Protein AF-A0A3M1F776-F1 (afdb_monomer_lite)

Foldseek 3Di:
DDDDDPPDPPPVVLVVVLVVLVVLVVDPLSVQLVVCLLVVVLVSNVVSVVVDVDDDPVSVCCVVVVAPSVLVNVLVVCSVVVPDDQDDDPPHDPSSVVVSCVVVVVSHD

Structure (mmCIF, N/CA/C/O backbone):
data_AF-A0A3M1F776-F1
#
_entry.id   AF-A0A3M1F776-F1
#
loop_
_atom_site.group_PDB
_atom_site.id
_atom_site.type_symbol
_atom_site.label_atom_id
_atom_site.label_alt_id
_atom_site.label_comp_id
_atom_site.label_asym_id
_atom_site.label_entity_id
_atom_site.label_seq_id
_atom_site.pdbx_PDB_ins_code
_atom_site.Cartn_x
_atom_site.Cartn_y
_atom_site.Cartn_z
_atom_site.occupancy
_atom_site.B_iso_or_equiv
_atom_site.auth_seq_id
_atom_site.auth_comp_id
_atom_site.auth_asym_id
_atom_site.auth_atom_id
_atom_site.pdbx_PDB_model_num
ATOM 1 N N . MET A 1 1 ? -13.335 -27.443 -9.539 1.00 33.84 1 MET A N 1
ATOM 2 C CA . MET A 1 1 ? -13.342 -26.906 -8.163 1.00 33.84 1 MET A CA 1
ATOM 3 C C . MET A 1 1 ? -11.896 -26.683 -7.752 1.00 33.84 1 MET A C 1
ATOM 5 O O . MET A 1 1 ? -11.225 -27.645 -7.415 1.00 33.84 1 MET A O 1
ATOM 9 N N . LEU A 1 2 ? -11.395 -25.455 -7.891 1.00 36.34 2 LEU A N 1
ATOM 10 C CA . LEU A 1 2 ? -10.051 -25.058 -7.461 1.00 36.34 2 LEU A CA 1
ATOM 11 C C . LEU A 1 2 ? -10.198 -24.382 -6.094 1.00 36.34 2 LEU A C 1
ATOM 13 O O . LEU A 1 2 ? -10.600 -23.229 -6.007 1.00 36.34 2 LEU A O 1
ATOM 17 N N . LEU A 1 3 ? -9.966 -25.157 -5.036 1.00 43.75 3 LEU A N 1
ATOM 18 C CA . LEU A 1 3 ? -9.810 -24.687 -3.661 1.00 43.75 3 LEU A CA 1
ATOM 19 C C . LEU A 1 3 ? -8.332 -24.864 -3.303 1.00 43.75 3 LEU A C 1
ATOM 21 O O . LEU A 1 3 ? -7.923 -25.923 -2.840 1.00 43.75 3 LEU A O 1
ATOM 25 N N . LEU A 1 4 ? -7.531 -23.844 -3.578 1.00 39.50 4 LEU A N 1
ATOM 26 C CA . LEU A 1 4 ? -6.152 -23.693 -3.118 1.00 39.50 4 LEU A CA 1
ATOM 27 C C . LEU A 1 4 ? -6.003 -22.194 -2.873 1.00 39.50 4 LEU A C 1
ATOM 29 O O . LEU A 1 4 ? -6.168 -21.418 -3.798 1.00 39.50 4 LEU A O 1
ATOM 33 N N . GLY A 1 5 ? -5.778 -21.672 -1.687 1.00 31.94 5 GLY A N 1
ATOM 34 C CA . GLY A 1 5 ? -5.480 -22.236 -0.387 1.00 31.94 5 GLY A CA 1
ATOM 35 C C . GLY A 1 5 ? -4.994 -21.008 0.360 1.00 31.94 5 GLY A C 1
ATOM 36 O O . GLY A 1 5 ? -3.886 -20.551 0.107 1.00 31.94 5 GLY A O 1
ATOM 37 N N . VAL A 1 6 ? -5.870 -20.389 1.151 1.00 39.53 6 VAL A N 1
ATOM 38 C CA . VAL A 1 6 ? -5.552 -19.159 1.883 1.00 39.53 6 VAL A CA 1
ATOM 39 C C . VAL A 1 6 ? -4.446 -19.507 2.876 1.00 39.53 6 VAL A C 1
ATOM 41 O O . VAL A 1 6 ? -4.693 -20.175 3.881 1.00 39.53 6 VAL A O 1
ATOM 44 N N . VAL A 1 7 ? -3.208 -19.131 2.555 1.00 39.22 7 VAL A N 1
ATOM 45 C CA . VAL A 1 7 ? -2.068 -19.324 3.449 1.00 39.22 7 VAL A CA 1
ATOM 46 C C . VAL A 1 7 ? -2.242 -18.347 4.604 1.00 39.22 7 VAL A C 1
ATOM 48 O O . VAL A 1 7 ? -2.111 -17.137 4.439 1.00 39.22 7 VAL A O 1
ATOM 51 N N . LEU A 1 8 ? -2.566 -18.886 5.782 1.00 36.91 8 LEU A N 1
ATOM 52 C CA . LEU A 1 8 ? -2.468 -18.172 7.050 1.00 36.91 8 LEU A CA 1
ATOM 53 C C . LEU A 1 8 ? -1.020 -17.696 7.220 1.00 36.91 8 LEU A C 1
ATOM 55 O O . LEU A 1 8 ? -0.127 -18.492 7.517 1.00 36.91 8 LEU A O 1
ATOM 59 N N . VAL A 1 9 ? -0.787 -16.396 7.057 1.00 39.44 9 VAL A N 1
ATOM 60 C CA . VAL A 1 9 ? 0.498 -15.769 7.366 1.00 39.44 9 VAL A CA 1
ATOM 61 C C . VAL A 1 9 ? 0.554 -15.551 8.881 1.00 39.44 9 VAL A C 1
ATOM 63 O O . VAL A 1 9 ? 0.259 -14.478 9.397 1.00 39.44 9 VAL A O 1
ATOM 66 N N . SER A 1 10 ? 0.862 -16.613 9.627 1.00 34.69 10 SER A N 1
ATOM 67 C CA . SER A 1 10 ? 1.200 -16.521 11.050 1.00 34.69 10 SER A CA 1
ATOM 68 C C . SER A 1 10 ? 2.530 -15.775 11.219 1.00 34.69 10 SER A C 1
ATOM 70 O O . SER A 1 10 ? 3.381 -15.840 10.333 1.00 34.69 10 SER A O 1
ATOM 72 N N . ALA A 1 11 ? 2.704 -15.068 12.343 1.00 36.84 11 ALA A N 1
ATOM 73 C CA . ALA A 1 11 ? 3.810 -14.174 12.744 1.00 36.84 11 ALA A CA 1
ATOM 74 C C . ALA A 1 11 ? 5.230 -14.413 12.158 1.00 36.84 11 ALA A C 1
ATOM 76 O O . ALA A 1 11 ? 5.983 -13.462 11.953 1.00 36.84 11 ALA A O 1
ATOM 77 N N . SER A 1 12 ? 5.601 -15.653 11.837 1.00 29.22 12 SER A N 1
ATOM 78 C CA . SER A 1 12 ? 6.769 -16.028 11.018 1.00 29.22 12 SER A CA 1
ATOM 79 C C . SER A 1 12 ? 6.852 -15.336 9.646 1.00 29.22 12 SER A C 1
ATOM 81 O O . SER A 1 12 ? 7.951 -15.135 9.130 1.00 29.22 12 SER A O 1
ATOM 83 N N . GLY A 1 13 ? 5.720 -14.928 9.069 1.00 37.78 13 GLY A N 1
ATOM 84 C CA . GLY A 1 13 ? 5.669 -14.199 7.805 1.00 37.78 13 GLY A CA 1
ATOM 85 C C . GLY A 1 13 ? 6.057 -12.728 7.916 1.00 37.78 13 GLY A C 1
ATOM 86 O O . GLY A 1 13 ? 6.392 -12.129 6.907 1.00 37.78 13 GLY A O 1
ATOM 87 N N . TYR A 1 14 ? 6.086 -12.137 9.116 1.00 40.66 14 TYR A N 1
ATOM 88 C CA . TYR A 1 14 ? 6.487 -10.737 9.285 1.00 40.66 14 TYR A CA 1
ATOM 89 C C . TYR A 1 14 ? 7.998 -10.568 9.138 1.00 40.66 14 TYR A C 1
ATOM 91 O O . TYR A 1 14 ? 8.464 -9.683 8.429 1.00 40.66 14 TYR A O 1
ATOM 99 N N . TYR A 1 15 ? 8.776 -11.459 9.759 1.00 36.59 15 TYR A N 1
ATOM 100 C CA . TYR A 1 15 ? 10.228 -11.467 9.595 1.00 36.59 15 TYR A CA 1
ATOM 101 C C . TYR A 1 15 ? 10.608 -11.864 8.166 1.00 36.59 15 TYR A C 1
ATOM 103 O O . TYR A 1 15 ? 11.502 -11.257 7.587 1.00 36.59 15 TYR A O 1
ATOM 111 N N . SER A 1 16 ? 9.889 -12.818 7.555 1.00 43.62 16 SER A N 1
ATOM 112 C CA . SER A 1 16 ? 10.154 -13.195 6.165 1.00 43.62 16 SER A CA 1
ATOM 113 C C . SER A 1 16 ? 9.721 -12.116 5.176 1.00 43.62 16 SER A C 1
ATOM 115 O O . SER A 1 16 ? 10.471 -11.872 4.247 1.00 43.62 16 SER A O 1
ATOM 117 N N . ALA A 1 17 ? 8.588 -11.435 5.371 1.00 50.41 17 ALA A N 1
ATOM 118 C CA . ALA A 1 17 ? 8.134 -10.349 4.504 1.00 50.41 17 ALA A CA 1
ATOM 119 C C . ALA A 1 17 ? 8.964 -9.079 4.696 1.00 50.41 17 ALA A C 1
ATOM 121 O O . ALA A 1 17 ? 9.290 -8.448 3.708 1.00 50.41 17 ALA A O 1
ATOM 122 N N . TYR A 1 18 ? 9.371 -8.722 5.918 1.00 49.47 18 TYR A N 1
ATOM 123 C CA . TYR A 1 18 ? 10.256 -7.579 6.170 1.00 49.47 18 TYR A CA 1
ATOM 124 C C . TYR A 1 18 ? 11.673 -7.806 5.628 1.00 49.47 18 TYR A C 1
ATOM 126 O O . TYR A 1 18 ? 12.231 -6.918 4.989 1.00 49.47 18 TYR A O 1
ATOM 134 N N . GLU A 1 19 ? 12.255 -8.993 5.827 1.00 50.75 19 GLU A N 1
ATOM 135 C CA . GLU A 1 19 ? 13.567 -9.336 5.261 1.00 50.75 19 GLU A CA 1
ATOM 136 C C . GLU A 1 19 ? 13.502 -9.544 3.743 1.00 50.75 19 GLU A C 1
ATOM 138 O O . GLU A 1 19 ? 14.418 -9.131 3.035 1.00 50.75 19 GLU A O 1
ATOM 143 N N . LEU A 1 20 ? 12.412 -10.111 3.213 1.00 58.12 20 LEU A N 1
ATOM 144 C CA . LEU A 1 20 ? 12.147 -10.162 1.772 1.00 58.12 20 LEU A CA 1
ATOM 145 C C . LEU A 1 20 ? 12.007 -8.748 1.211 1.00 58.12 20 LEU A C 1
ATOM 147 O O . LEU A 1 20 ? 12.672 -8.426 0.241 1.00 58.12 20 LEU A O 1
ATOM 151 N N . HIS A 1 21 ? 11.237 -7.876 1.856 1.00 59.81 21 HIS A N 1
ATOM 152 C CA . HIS A 1 21 ? 11.046 -6.489 1.445 1.00 59.81 21 HIS A CA 1
ATOM 153 C C . HIS A 1 21 ? 12.353 -5.696 1.512 1.00 59.81 21 HIS A C 1
ATOM 155 O O . HIS A 1 21 ? 12.654 -4.950 0.594 1.00 59.81 21 HIS A O 1
ATOM 161 N N . LYS A 1 22 ? 13.193 -5.900 2.534 1.00 57.16 22 LYS A N 1
ATOM 162 C CA . LYS A 1 22 ? 14.544 -5.319 2.594 1.00 57.16 22 LYS A CA 1
ATOM 163 C C . LYS A 1 22 ? 15.468 -5.829 1.492 1.00 57.16 22 LYS A C 1
ATOM 165 O O . LYS A 1 22 ? 16.215 -5.041 0.921 1.00 57.16 22 LYS A O 1
ATOM 170 N N . ARG A 1 23 ? 15.449 -7.135 1.207 1.00 60.38 23 ARG A N 1
ATOM 171 C CA . ARG A 1 23 ? 16.242 -7.737 0.123 1.00 60.38 23 ARG A CA 1
ATOM 172 C C . ARG A 1 23 ? 15.760 -7.268 -1.245 1.00 60.38 23 ARG A C 1
ATOM 174 O O . ARG A 1 23 ? 16.585 -6.993 -2.106 1.00 60.38 23 ARG A O 1
ATOM 181 N N . LEU A 1 24 ? 14.450 -7.134 -1.421 1.00 62.75 24 LEU A N 1
ATOM 182 C CA . LEU A 1 24 ? 13.838 -6.603 -2.629 1.00 62.75 24 LEU A CA 1
ATOM 183 C C . LEU A 1 24 ? 14.109 -5.102 -2.769 1.00 62.75 24 LEU A C 1
ATOM 185 O O . LEU A 1 24 ? 14.494 -4.692 -3.843 1.00 62.75 24 LEU A O 1
ATOM 189 N N . MET A 1 25 ? 14.071 -4.299 -1.702 1.00 59.16 25 MET A N 1
ATOM 190 C CA . MET A 1 25 ? 14.487 -2.881 -1.696 1.00 59.16 25 MET A CA 1
ATOM 191 C C . MET A 1 25 ? 15.940 -2.648 -2.140 1.00 59.16 25 MET A C 1
ATOM 193 O O . MET A 1 25 ? 16.286 -1.528 -2.504 1.00 59.16 25 MET A O 1
ATOM 197 N N . ALA A 1 26 ? 16.797 -3.673 -2.099 1.00 62.00 26 ALA A N 1
ATOM 198 C CA . ALA A 1 26 ? 18.147 -3.615 -2.661 1.00 62.00 26 ALA A CA 1
ATOM 199 C C . ALA A 1 26 ? 18.187 -3.868 -4.185 1.00 62.00 26 ALA A C 1
ATOM 201 O O . ALA A 1 26 ? 19.243 -3.723 -4.795 1.00 62.00 26 ALA A O 1
ATOM 202 N N . SER A 1 27 ? 17.062 -4.258 -4.790 1.00 72.62 27 SER A N 1
ATOM 203 C CA . SER A 1 27 ? 16.863 -4.375 -6.234 1.00 72.62 27 SER A CA 1
ATOM 204 C C . SER A 1 27 ? 16.356 -3.052 -6.801 1.00 72.62 27 SER A C 1
ATOM 206 O O . SER A 1 27 ? 15.307 -2.551 -6.386 1.00 72.62 27 SER A O 1
ATOM 208 N N . ASP A 1 28 ? 17.060 -2.520 -7.800 1.00 77.25 28 ASP A N 1
ATOM 209 C CA . ASP A 1 28 ? 16.647 -1.313 -8.525 1.00 77.25 28 ASP A CA 1
ATOM 210 C C . ASP A 1 28 ? 15.247 -1.472 -9.147 1.00 77.25 28 ASP A C 1
ATOM 212 O O . ASP A 1 28 ? 14.454 -0.528 -9.147 1.00 77.25 28 ASP A O 1
ATOM 216 N N . ASP A 1 29 ? 14.898 -2.683 -9.594 1.00 77.56 29 ASP A N 1
ATOM 217 C CA . ASP A 1 29 ? 13.589 -2.993 -10.179 1.00 77.56 29 ASP A CA 1
ATOM 218 C C . ASP A 1 29 ? 12.456 -2.919 -9.149 1.00 77.56 29 ASP A C 1
ATOM 220 O O . ASP A 1 29 ? 11.367 -2.427 -9.448 1.00 77.56 29 ASP A O 1
ATOM 224 N N . PHE A 1 30 ? 12.706 -3.341 -7.907 1.00 75.62 30 PHE A N 1
ATOM 225 C CA . PHE A 1 30 ? 11.714 -3.207 -6.841 1.00 75.62 30 PHE A CA 1
ATOM 226 C C . PHE A 1 30 ? 11.540 -1.748 -6.433 1.00 75.62 30 PHE A C 1
ATOM 228 O O . PHE A 1 30 ? 10.417 -1.310 -6.209 1.00 75.62 30 PHE A O 1
ATOM 235 N N . VAL A 1 31 ? 12.628 -0.976 -6.362 1.00 78.81 31 VAL A N 1
ATOM 236 C CA . VAL A 1 31 ? 12.558 0.462 -6.066 1.00 78.81 31 VAL A CA 1
ATOM 237 C C . VAL A 1 31 ? 11.785 1.199 -7.163 1.00 78.81 31 VAL A C 1
ATOM 239 O O . VAL A 1 31 ? 10.966 2.071 -6.860 1.00 78.81 31 VAL A O 1
ATOM 242 N N . ALA A 1 32 ? 11.992 0.830 -8.430 1.00 82.12 32 ALA A N 1
ATOM 243 C CA . ALA A 1 32 ? 11.254 1.377 -9.565 1.00 82.12 32 ALA A CA 1
ATOM 244 C C . ALA A 1 32 ? 9.759 1.022 -9.503 1.00 82.12 32 ALA A C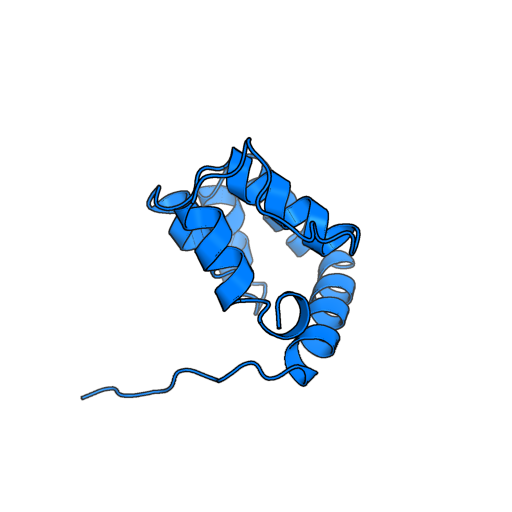 1
ATOM 246 O O . ALA A 1 32 ? 8.915 1.917 -9.600 1.00 82.12 32 ALA A O 1
ATOM 247 N N . MET A 1 33 ? 9.430 -0.251 -9.263 1.00 82.19 33 MET A N 1
ATOM 248 C CA . MET A 1 33 ? 8.056 -0.723 -9.067 1.00 82.19 33 MET A CA 1
ATOM 249 C C . MET A 1 33 ? 7.378 -0.015 -7.888 1.00 82.19 33 MET A C 1
ATOM 251 O O . MET A 1 33 ? 6.271 0.505 -8.019 1.00 82.19 33 MET A O 1
ATOM 255 N N . HIS A 1 34 ? 8.049 0.048 -6.739 1.00 80.56 34 HIS A N 1
ATOM 256 C CA . HIS A 1 34 ? 7.548 0.684 -5.523 1.00 80.56 34 HIS A CA 1
ATOM 257 C C . HIS A 1 34 ? 7.277 2.173 -5.744 1.00 80.56 34 HIS A C 1
ATOM 259 O O . HIS A 1 34 ? 6.200 2.670 -5.425 1.00 80.56 34 HIS A O 1
ATOM 265 N N . THR A 1 35 ? 8.205 2.876 -6.392 1.00 83.69 35 THR A N 1
ATOM 266 C CA . THR A 1 35 ? 8.032 4.290 -6.747 1.00 83.69 35 THR A CA 1
ATOM 267 C C . THR A 1 35 ? 6.840 4.498 -7.684 1.00 83.69 35 THR A C 1
ATOM 269 O O . THR A 1 35 ? 6.097 5.467 -7.516 1.00 83.69 35 THR A O 1
ATOM 272 N N . ALA A 1 36 ? 6.641 3.608 -8.661 1.00 85.31 36 ALA A N 1
ATOM 273 C CA . ALA A 1 36 ? 5.491 3.653 -9.561 1.00 85.31 36 ALA A CA 1
ATOM 274 C C . ALA A 1 36 ? 4.171 3.452 -8.798 1.00 85.31 36 ALA A C 1
ATOM 276 O O . ALA A 1 36 ? 3.259 4.269 -8.933 1.00 85.31 36 ALA A O 1
ATOM 277 N N . MET A 1 37 ? 4.114 2.454 -7.911 1.00 83.00 37 MET A N 1
ATOM 278 C CA . MET A 1 37 ? 2.975 2.198 -7.021 1.00 83.00 37 MET A CA 1
ATOM 279 C C . MET A 1 37 ? 2.628 3.405 -6.153 1.00 83.00 37 MET A C 1
ATOM 281 O O . MET A 1 37 ? 1.480 3.838 -6.114 1.00 83.00 37 MET A O 1
ATOM 285 N N . MET A 1 38 ? 3.627 4.005 -5.501 1.00 84.06 38 MET A N 1
ATOM 286 C CA . MET A 1 38 ? 3.425 5.162 -4.624 1.00 84.06 38 MET A CA 1
ATOM 287 C C . MET A 1 38 ? 2.932 6.406 -5.374 1.00 84.06 38 MET A C 1
ATOM 289 O O . MET A 1 38 ? 2.382 7.313 -4.755 1.00 84.06 38 MET A O 1
ATOM 293 N N . ARG A 1 39 ? 3.100 6.456 -6.701 1.00 86.94 39 ARG A N 1
ATOM 294 C CA . ARG A 1 39 ? 2.584 7.519 -7.579 1.00 86.94 39 ARG A CA 1
ATOM 295 C C . ARG A 1 39 ? 1.244 7.172 -8.236 1.00 86.94 39 ARG A C 1
ATOM 297 O O . ARG A 1 39 ? 0.719 8.004 -8.970 1.00 86.94 39 ARG A O 1
ATOM 304 N N . GLY A 1 40 ? 0.711 5.971 -8.005 1.00 82.75 40 GLY A N 1
ATOM 305 C CA . GLY A 1 40 ? -0.482 5.463 -8.684 1.00 82.75 40 GLY A CA 1
ATOM 306 C C . GLY A 1 40 ? -0.255 5.071 -10.151 1.00 82.75 40 GLY A C 1
ATOM 307 O O . GLY A 1 40 ? -1.218 4.902 -10.894 1.00 82.75 40 GLY A O 1
ATOM 308 N N . ASP A 1 41 ? 0.998 4.925 -10.598 1.00 86.81 41 ASP A N 1
ATOM 309 C CA . ASP A 1 41 ? 1.320 4.424 -11.940 1.00 86.81 41 ASP A CA 1
ATOM 310 C C . ASP A 1 41 ? 1.313 2.887 -11.950 1.00 86.81 41 ASP A C 1
ATOM 312 O O . ASP A 1 41 ? 2.345 2.222 -12.071 1.00 86.81 41 ASP A O 1
ATOM 316 N N . PHE A 1 42 ? 0.117 2.317 -11.792 1.00 83.12 42 PHE A N 1
ATOM 317 C CA . PHE A 1 42 ? -0.101 0.869 -11.717 1.00 83.12 42 PHE A CA 1
ATOM 318 C C . PHE A 1 42 ? 0.387 0.146 -12.973 1.00 83.12 42 PHE A C 1
ATOM 320 O O . PHE A 1 42 ? 1.008 -0.907 -12.888 1.00 83.12 42 PHE A O 1
ATOM 327 N N . LYS A 1 43 ? 0.222 0.766 -14.147 1.00 84.88 43 LYS A N 1
ATOM 328 C CA . LYS A 1 43 ? 0.706 0.210 -15.416 1.00 84.88 43 LYS A CA 1
ATOM 329 C C . LYS A 1 43 ? 2.229 0.074 -15.444 1.00 84.88 43 LYS A C 1
ATOM 331 O O . LYS A 1 43 ? 2.746 -0.862 -16.053 1.00 84.88 43 LYS A O 1
ATOM 336 N N . ALA A 1 44 ? 2.965 1.026 -14.868 1.00 84.62 44 ALA A N 1
ATOM 337 C CA . ALA A 1 44 ? 4.411 0.900 -14.745 1.00 84.62 44 ALA A CA 1
ATOM 338 C C . ALA A 1 44 ? 4.794 -0.134 -13.683 1.00 84.62 44 ALA A C 1
ATOM 340 O O . ALA A 1 44 ? 5.707 -0.912 -13.936 1.00 84.62 44 ALA A O 1
ATOM 341 N N . ALA A 1 45 ? 4.084 -0.189 -12.553 1.00 80.88 45 ALA A N 1
ATOM 342 C CA . ALA A 1 45 ? 4.333 -1.163 -11.493 1.00 80.88 45 ALA A CA 1
ATOM 343 C C . ALA A 1 45 ? 4.126 -2.621 -11.950 1.00 80.88 45 ALA A C 1
ATOM 345 O O . ALA A 1 45 ? 4.989 -3.461 -11.709 1.00 80.88 45 ALA A O 1
ATOM 346 N N . GLU A 1 46 ? 3.043 -2.914 -12.679 1.00 80.62 46 GLU A N 1
ATOM 347 C CA . GLU A 1 46 ? 2.705 -4.265 -13.163 1.00 80.62 46 GLU A CA 1
ATOM 348 C C . GLU A 1 46 ? 3.795 -4.879 -14.052 1.00 80.62 46 GLU A C 1
ATOM 350 O O . GLU A 1 46 ? 4.022 -6.084 -14.004 1.00 80.62 46 GLU A O 1
ATOM 355 N N . LYS A 1 47 ? 4.533 -4.062 -14.816 1.00 81.69 47 LYS A N 1
ATOM 356 C CA . LYS A 1 47 ? 5.642 -4.546 -15.661 1.00 81.69 47 LYS A CA 1
ATOM 357 C C . LYS A 1 47 ? 6.750 -5.229 -14.866 1.00 81.69 47 LYS A C 1
ATOM 359 O O . LYS A 1 47 ? 7.491 -6.027 -15.427 1.00 81.69 47 LYS A O 1
ATOM 364 N N . TYR A 1 48 ? 6.881 -4.881 -13.591 1.00 71.69 48 TYR A N 1
ATOM 365 C CA . TYR A 1 48 ? 7.888 -5.446 -12.708 1.00 71.69 48 TYR A CA 1
ATOM 366 C C . TYR A 1 48 ? 7.358 -6.645 -11.915 1.00 71.69 48 TYR A C 1
ATOM 368 O O . TYR A 1 48 ? 8.164 -7.400 -11.394 1.00 71.69 48 TYR A O 1
ATOM 376 N N . HIS A 1 49 ? 6.042 -6.877 -11.851 1.00 68.56 49 HIS A N 1
ATOM 377 C CA . HIS A 1 49 ? 5.484 -8.082 -11.218 1.00 68.56 49 HIS A CA 1
ATOM 378 C C . HIS A 1 49 ? 5.790 -9.362 -12.018 1.00 68.56 49 HIS A C 1
ATOM 380 O O . HIS A 1 49 ? 5.806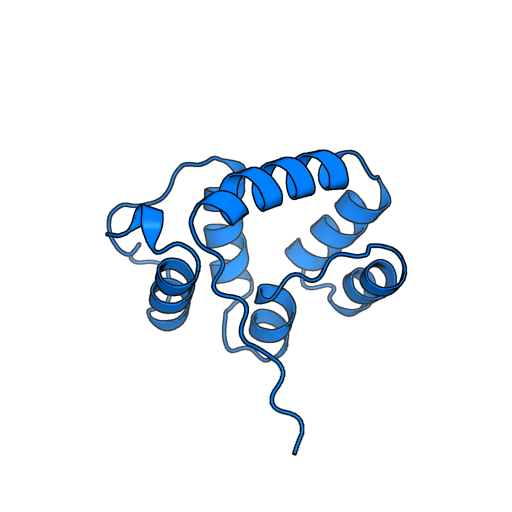 -10.450 -11.459 1.00 68.56 49 HIS A O 1
ATOM 386 N N . GLU A 1 50 ? 6.053 -9.257 -13.325 1.00 66.31 50 GLU A N 1
ATOM 387 C CA . GLU A 1 50 ? 6.464 -10.410 -14.144 1.00 66.31 50 GLU A CA 1
ATOM 388 C C . GLU A 1 50 ? 7.922 -10.829 -13.885 1.00 66.31 50 GLU A C 1
ATOM 390 O O . GLU A 1 50 ? 8.298 -11.974 -14.134 1.00 66.31 50 GLU A O 1
ATOM 395 N N . THR A 1 51 ? 8.758 -9.899 -13.413 1.00 66.94 51 THR A N 1
ATOM 396 C CA . THR A 1 51 ? 10.200 -10.107 -13.204 1.00 66.94 51 THR A CA 1
ATOM 397 C C . THR A 1 51 ? 10.575 -10.245 -11.732 1.00 66.94 51 THR A C 1
ATOM 399 O O . THR A 1 51 ? 11.546 -10.928 -11.403 1.00 66.94 51 THR A O 1
ATOM 402 N N . LEU A 1 52 ? 9.810 -9.615 -10.845 1.00 64.88 52 LEU A N 1
ATOM 403 C CA . LEU A 1 52 ? 9.899 -9.760 -9.403 1.00 64.88 52 LEU A CA 1
ATOM 404 C C . LEU A 1 52 ? 8.882 -10.825 -8.991 1.00 64.88 52 LEU A C 1
ATOM 406 O O . LEU A 1 52 ? 7.688 -10.622 -9.168 1.00 64.88 52 LEU A O 1
ATOM 410 N N . ASP A 1 53 ? 9.339 -11.937 -8.413 1.00 66.69 53 ASP A N 1
ATOM 411 C CA . ASP A 1 53 ? 8.476 -12.939 -7.761 1.00 66.69 53 ASP A CA 1
ATOM 412 C C . ASP A 1 53 ? 7.902 -12.360 -6.450 1.00 66.69 53 ASP A C 1
ATOM 414 O O . ASP A 1 53 ? 8.264 -12.747 -5.337 1.00 66.69 53 ASP A O 1
ATOM 418 N N . PHE A 1 54 ? 7.115 -11.293 -6.586 1.00 64.75 54 PHE A N 1
ATOM 419 C CA . PHE A 1 54 ? 6.571 -10.487 -5.510 1.00 64.75 54 PHE A CA 1
ATOM 420 C C . PHE A 1 54 ? 5.220 -9.913 -5.927 1.00 64.75 54 PHE A C 1
ATOM 422 O O . PHE A 1 54 ? 5.123 -9.111 -6.854 1.00 64.75 54 PHE A O 1
ATOM 429 N N . GLU A 1 55 ? 4.189 -10.261 -5.167 1.00 62.09 55 GLU A N 1
ATOM 430 C CA . GLU A 1 55 ? 2.866 -9.662 -5.275 1.00 62.09 55 GLU A CA 1
ATOM 431 C C . GLU A 1 55 ? 2.599 -8.799 -4.039 1.00 62.09 55 GLU A C 1
ATOM 433 O O . GLU A 1 55 ? 2.840 -9.211 -2.901 1.00 62.09 55 GLU A O 1
ATOM 438 N N . CYS A 1 56 ? 2.087 -7.586 -4.256 1.00 67.75 56 CYS A N 1
ATOM 439 C CA . CYS A 1 56 ? 1.581 -6.731 -3.190 1.00 67.75 56 CYS A CA 1
ATOM 440 C C . CYS A 1 56 ? 0.046 -6.769 -3.218 1.00 67.75 56 CYS A C 1
ATOM 442 O O . CYS A 1 56 ? -0.535 -6.100 -4.069 1.00 67.75 56 CYS A O 1
ATOM 444 N N . PRO A 1 57 ? -0.629 -7.473 -2.286 1.00 67.31 57 PRO A N 1
ATOM 445 C CA . PRO A 1 57 ? -2.095 -7.574 -2.266 1.00 67.31 57 PRO A CA 1
ATOM 446 C C . PRO A 1 57 ? -2.822 -6.224 -2.181 1.00 67.31 57 PRO A C 1
ATOM 448 O O . PRO A 1 57 ? -3.976 -6.107 -2.572 1.00 67.31 57 PRO A O 1
ATOM 451 N N . MET A 1 58 ? -2.142 -5.180 -1.695 1.00 69.19 58 MET A N 1
ATOM 452 C CA . MET A 1 58 ? -2.675 -3.816 -1.674 1.00 69.19 58 MET A CA 1
ATOM 453 C C . MET A 1 58 ? -2.797 -3.189 -3.063 1.00 69.19 58 MET A C 1
ATOM 455 O O . MET A 1 58 ? -3.563 -2.247 -3.225 1.00 69.19 58 MET A O 1
ATOM 459 N N . HIS A 1 59 ? -2.042 -3.666 -4.053 1.00 74.81 59 HIS A N 1
ATOM 460 C CA . HIS A 1 59 ? -2.076 -3.104 -5.398 1.00 74.81 59 HIS A CA 1
ATOM 461 C C . HIS A 1 59 ? -3.473 -3.224 -6.003 1.00 74.81 59 HIS A C 1
ATOM 463 O O . HIS A 1 59 ? -4.040 -2.210 -6.409 1.00 74.81 59 HIS A O 1
ATOM 469 N N . ASP A 1 60 ? -4.052 -4.422 -5.985 1.00 76.31 60 ASP A N 1
ATOM 470 C CA . ASP A 1 60 ? -5.376 -4.656 -6.558 1.00 76.31 60 ASP A CA 1
ATOM 471 C C . ASP A 1 60 ? -6.444 -3.820 -5.847 1.00 76.31 60 ASP A C 1
ATOM 473 O O . ASP A 1 60 ? -7.254 -3.177 -6.502 1.00 76.31 60 ASP A O 1
ATOM 477 N N . LEU A 1 61 ? -6.359 -3.687 -4.524 1.00 74.88 61 LEU A N 1
ATOM 478 C CA . LEU A 1 61 ? -7.313 -2.898 -3.736 1.00 74.88 61 LEU A CA 1
ATOM 479 C C . LEU A 1 61 ? -7.252 -1.401 -4.042 1.00 74.88 61 LEU A C 1
ATOM 481 O O . LEU A 1 61 ? -8.283 -0.732 -4.096 1.00 74.88 61 LEU A O 1
ATOM 485 N N . VAL A 1 62 ? -6.052 -0.853 -4.256 1.00 80.62 62 VAL A N 1
ATOM 486 C CA . VAL A 1 62 ? -5.910 0.558 -4.643 1.00 80.62 62 VAL A CA 1
ATOM 487 C C . VAL A 1 62 ? -6.356 0.767 -6.091 1.00 80.62 62 VAL A C 1
ATOM 489 O O . VAL A 1 62 ? -6.990 1.771 -6.410 1.00 80.62 62 VAL A O 1
ATOM 492 N N . LYS A 1 63 ? -6.063 -0.192 -6.971 1.00 78.62 63 LYS A N 1
ATOM 493 C CA . LYS A 1 63 ? -6.452 -0.161 -8.384 1.00 78.62 63 LYS A CA 1
ATOM 494 C C . LYS A 1 63 ? -7.967 -0.263 -8.576 1.00 78.62 63 LYS A C 1
ATOM 496 O O . LYS A 1 63 ? -8.514 0.427 -9.435 1.00 78.62 63 LYS A O 1
ATOM 501 N N . GLU A 1 64 ? -8.635 -1.102 -7.792 1.00 82.00 64 GLU A N 1
ATOM 502 C CA . GLU A 1 64 ? -10.091 -1.293 -7.807 1.00 82.00 64 GLU A CA 1
ATOM 503 C C . GLU A 1 64 ? -10.836 -0.167 -7.070 1.00 82.00 64 GLU A C 1
ATOM 505 O O . GLU A 1 64 ? -12.033 0.029 -7.282 1.00 82.00 64 GLU A O 1
ATOM 510 N N . GLY A 1 65 ? -10.113 0.643 -6.288 1.00 80.94 65 GLY A N 1
ATOM 511 C CA . GLY A 1 65 ? -10.650 1.798 -5.570 1.00 80.94 65 GLY A CA 1
ATOM 512 C C . GLY A 1 65 ? -11.238 1.465 -4.198 1.00 80.94 65 GLY A C 1
ATOM 513 O O . GLY A 1 65 ? -11.838 2.341 -3.574 1.00 80.94 65 GLY A O 1
ATOM 514 N N . ASP A 1 66 ? -11.043 0.239 -3.712 1.00 79.25 66 ASP A N 1
ATOM 515 C CA . ASP A 1 66 ? -11.442 -0.196 -2.370 1.00 79.25 66 ASP A CA 1
ATOM 516 C C . ASP A 1 66 ? -10.620 0.494 -1.269 1.00 79.25 66 ASP A C 1
ATOM 518 O O . ASP A 1 66 ? -11.098 0.698 -0.151 1.00 79.25 66 ASP A O 1
ATOM 522 N N . VAL A 1 67 ? -9.384 0.887 -1.593 1.00 81.00 67 VAL A N 1
ATOM 523 C CA . VAL A 1 67 ? -8.498 1.691 -0.744 1.00 81.00 67 VAL A CA 1
ATOM 524 C C . VAL A 1 67 ? -8.006 2.894 -1.545 1.00 81.00 67 VAL A C 1
ATOM 526 O O . VAL A 1 67 ? -7.584 2.760 -2.691 1.00 81.00 67 VAL A O 1
ATOM 529 N N . SER A 1 68 ? -8.031 4.093 -0.957 1.00 87.50 68 SER A N 1
ATOM 530 C CA . SER A 1 68 ? -7.484 5.272 -1.635 1.00 87.50 68 SER A CA 1
ATOM 531 C C . SER A 1 68 ? -5.955 5.194 -1.724 1.00 87.50 68 SER A C 1
ATOM 533 O O . SER A 1 68 ? -5.289 4.601 -0.872 1.00 87.50 68 SER A O 1
ATOM 535 N N . LEU A 1 69 ? -5.363 5.839 -2.735 1.00 87.50 69 LEU A N 1
ATOM 536 C CA . LEU A 1 69 ? -3.902 5.936 -2.830 1.00 87.50 69 LEU A CA 1
ATOM 537 C C . LEU A 1 69 ? -3.300 6.596 -1.576 1.00 87.50 69 LEU A C 1
ATOM 539 O O . LEU A 1 69 ? -2.237 6.193 -1.117 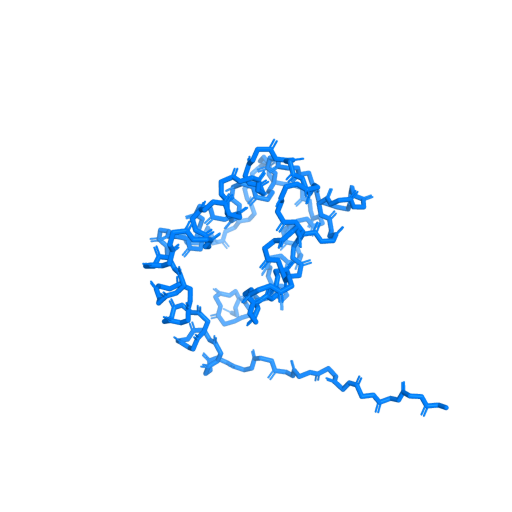1.00 87.50 69 LEU A O 1
ATOM 543 N N . GLU A 1 70 ? -3.995 7.576 -1.002 1.00 88.88 70 GLU A N 1
ATOM 544 C CA . GLU A 1 70 ? -3.580 8.281 0.215 1.00 88.88 70 GLU A CA 1
ATOM 545 C C . GLU A 1 70 ? -3.582 7.349 1.437 1.00 88.88 70 GLU A C 1
ATOM 547 O O . GLU A 1 70 ? -2.591 7.291 2.166 1.00 88.88 70 GLU A O 1
ATOM 552 N N . ASP A 1 71 ? -4.642 6.552 1.617 1.00 88.38 71 ASP A N 1
ATOM 553 C CA . ASP A 1 71 ? -4.724 5.545 2.680 1.00 88.38 71 ASP A CA 1
ATOM 554 C C . ASP A 1 71 ? -3.604 4.504 2.526 1.00 88.38 71 ASP A C 1
ATOM 556 O O . ASP A 1 71 ? -2.932 4.154 3.502 1.00 88.38 71 ASP A O 1
ATOM 560 N N . PHE A 1 72 ? -3.351 4.042 1.295 1.00 85.56 72 PHE A N 1
ATOM 561 C CA . PHE A 1 72 ? -2.246 3.131 0.998 1.00 85.56 72 PHE A CA 1
ATOM 562 C C . PHE A 1 72 ? -0.893 3.727 1.379 1.00 85.56 72 PHE A C 1
ATOM 564 O O . PHE A 1 72 ? -0.120 3.063 2.066 1.00 85.56 72 PHE A O 1
ATOM 571 N N . GLN A 1 73 ? -0.608 4.970 0.982 1.00 86.56 73 GLN A N 1
ATOM 572 C CA . GLN A 1 73 ? 0.660 5.634 1.293 1.00 86.56 73 GLN A CA 1
ATOM 573 C C . GLN A 1 73 ? 0.888 5.744 2.805 1.00 86.56 73 GLN A C 1
ATOM 575 O O . GLN A 1 73 ? 1.982 5.443 3.287 1.00 86.56 73 GLN A O 1
ATOM 580 N N . VAL A 1 74 ? -0.153 6.118 3.555 1.00 87.56 74 VAL A N 1
ATOM 581 C CA . VAL A 1 74 ? -0.109 6.227 5.019 1.00 87.56 74 VAL A CA 1
ATOM 582 C C . VAL A 1 74 ? 0.185 4.870 5.665 1.00 87.56 74 VAL A C 1
ATOM 584 O O . VAL A 1 74 ? 1.097 4.759 6.486 1.00 87.56 74 VAL A O 1
ATOM 587 N N . MET A 1 75 ? -0.533 3.817 5.267 1.00 84.75 75 MET A N 1
ATOM 588 C CA . MET A 1 75 ? -0.287 2.464 5.779 1.00 84.75 75 MET A CA 1
ATOM 589 C C . MET A 1 75 ? 1.107 1.945 5.401 1.00 84.75 75 MET A C 1
ATOM 591 O O . MET A 1 75 ? 1.763 1.275 6.202 1.00 84.75 75 MET A O 1
ATOM 595 N N . HIS A 1 76 ? 1.590 2.282 4.203 1.00 82.31 76 HIS A N 1
ATOM 596 C CA . HIS A 1 76 ? 2.920 1.902 3.739 1.00 82.31 76 HIS A CA 1
ATOM 597 C C . HIS A 1 76 ? 4.031 2.563 4.571 1.00 82.31 76 HIS A C 1
ATOM 599 O O . HIS A 1 76 ? 5.042 1.930 4.882 1.00 82.31 76 HIS A O 1
ATOM 605 N N . GLU A 1 77 ? 3.841 3.812 5.003 1.00 82.31 77 GLU A N 1
ATOM 606 C CA . GLU A 1 77 ? 4.780 4.492 5.900 1.00 82.31 77 GLU A CA 1
ATOM 607 C C . GLU A 1 77 ? 4.906 3.775 7.257 1.00 82.31 77 GLU A C 1
ATOM 609 O O . GLU A 1 77 ? 6.006 3.678 7.818 1.00 82.31 77 GLU A O 1
ATOM 614 N N . TRP A 1 78 ? 3.813 3.218 7.786 1.00 84.44 78 TRP A N 1
ATOM 615 C CA . TRP A 1 78 ? 3.849 2.439 9.031 1.00 84.44 78 TRP A CA 1
ATOM 616 C C . TRP A 1 78 ? 4.674 1.170 8.873 1.00 84.44 78 TRP A C 1
ATOM 618 O O . TRP A 1 78 ? 5.518 0.887 9.723 1.00 84.44 78 TRP A O 1
ATOM 628 N N . MET A 1 79 ? 4.513 0.472 7.747 1.00 76.38 79 MET A N 1
ATOM 629 C CA . MET A 1 79 ? 5.303 -0.717 7.420 1.00 76.38 79 MET A CA 1
ATOM 630 C C . MET A 1 79 ? 6.799 -0.412 7.310 1.00 76.38 79 MET A C 1
ATOM 632 O O . MET A 1 79 ? 7.622 -1.161 7.836 1.00 76.38 79 MET A O 1
ATOM 636 N N . MET A 1 80 ? 7.158 0.712 6.686 1.00 73.25 80 MET A N 1
ATOM 637 C CA . MET A 1 80 ? 8.556 1.117 6.505 1.00 73.25 80 MET A CA 1
ATOM 638 C C . MET A 1 80 ? 9.208 1.601 7.801 1.00 73.25 80 MET A C 1
ATOM 640 O O . MET A 1 80 ? 10.372 1.302 8.072 1.00 73.25 80 MET A O 1
ATOM 644 N N . SER A 1 81 ? 8.470 2.363 8.607 1.00 77.19 81 SER A N 1
ATOM 645 C CA . SER A 1 81 ? 8.993 2.945 9.846 1.00 77.19 81 SER A CA 1
ATOM 646 C C . SER A 1 81 ? 8.886 2.013 11.056 1.00 77.19 81 SER A C 1
ATOM 648 O O . SER A 1 81 ? 9.530 2.263 12.074 1.00 77.19 81 SER A O 1
ATOM 650 N N . GLY A 1 82 ? 8.056 0.969 10.975 1.00 76.69 82 GLY A N 1
ATOM 651 C CA . GLY A 1 82 ? 7.687 0.115 12.104 1.00 76.69 82 GLY A CA 1
ATOM 652 C C . GLY A 1 82 ? 6.826 0.820 13.160 1.00 76.69 82 GLY A C 1
ATOM 653 O O . GLY A 1 82 ? 6.620 0.277 14.245 1.00 76.69 82 GLY A O 1
ATOM 654 N N . ARG A 1 83 ? 6.350 2.042 12.887 1.00 82.75 83 ARG A N 1
ATOM 655 C CA . ARG A 1 83 ? 5.556 2.850 13.822 1.00 82.75 83 ARG A CA 1
ATOM 656 C C . ARG A 1 83 ? 4.072 2.677 13.528 1.00 82.75 83 ARG A C 1
ATOM 658 O O . ARG A 1 83 ? 3.485 3.464 12.793 1.00 82.75 83 ARG A O 1
ATOM 665 N N . PHE A 1 84 ? 3.480 1.656 14.133 1.00 85.94 84 PHE A N 1
ATOM 666 C CA . PHE A 1 84 ? 2.059 1.363 13.985 1.00 85.94 84 PHE A CA 1
ATOM 667 C C . PHE A 1 84 ? 1.218 2.165 14.983 1.00 85.94 84 PHE A C 1
ATOM 669 O O . PHE A 1 84 ? 1.553 2.203 16.174 1.00 85.94 84 PHE A O 1
ATOM 676 N N . PRO A 1 85 ? 0.132 2.818 14.536 1.00 88.50 85 PRO A N 1
ATOM 677 C CA . PRO A 1 85 ? -0.774 3.505 15.445 1.00 88.50 85 PRO A CA 1
ATOM 678 C C . PRO A 1 85 ? -1.528 2.475 16.291 1.00 88.50 85 PRO A C 1
ATOM 680 O O . PRO A 1 85 ? -1.877 1.411 15.792 1.00 88.50 85 PRO A O 1
ATOM 683 N N . LYS A 1 86 ? -1.794 2.787 17.565 1.00 86.81 86 LYS A N 1
ATOM 684 C CA . LYS A 1 86 ? -2.565 1.908 18.472 1.00 86.81 86 LYS A CA 1
ATOM 685 C C . LYS A 1 86 ? -4.076 1.994 18.257 1.00 86.81 86 LYS A C 1
ATOM 687 O O . LYS A 1 86 ? -4.805 1.075 18.605 1.00 86.81 86 LYS A O 1
ATOM 692 N N . GLU A 1 87 ? -4.529 3.110 17.705 1.00 88.94 87 GLU A N 1
ATOM 693 C CA . GLU A 1 87 ? -5.930 3.425 17.443 1.00 88.94 87 GLU A CA 1
ATOM 694 C C . GLU A 1 87 ? -6.064 3.922 16.006 1.00 88.94 87 GLU A C 1
ATOM 696 O O . GLU A 1 87 ? -5.086 4.396 15.420 1.00 88.94 87 GLU A O 1
ATOM 701 N N . LYS A 1 88 ? -7.274 3.839 15.445 1.00 90.31 88 LYS A N 1
ATOM 702 C CA . LYS A 1 88 ? -7.536 4.277 14.074 1.00 90.31 88 LYS A CA 1
ATOM 703 C C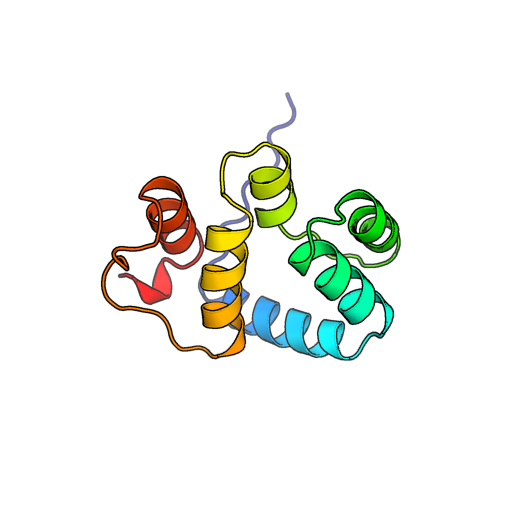 . LYS A 1 88 ? -7.254 5.777 13.925 1.00 90.31 88 LYS A C 1
ATOM 705 O O . LYS A 1 88 ? -7.911 6.579 14.594 1.00 90.31 88 LYS A O 1
ATOM 710 N N . PRO A 1 89 ? -6.357 6.194 13.019 1.00 89.06 89 PRO A N 1
ATOM 711 C CA . PRO A 1 89 ? -6.173 7.610 12.727 1.00 89.06 89 PRO A CA 1
ATOM 712 C C . PRO A 1 89 ? -7.447 8.227 12.137 1.00 89.06 89 PRO A C 1
ATOM 714 O O . PRO A 1 89 ? -8.161 7.588 11.360 1.00 89.06 89 PRO A O 1
ATOM 717 N N . ALA A 1 90 ? -7.727 9.486 12.478 1.00 87.00 90 ALA A N 1
ATOM 718 C CA . ALA A 1 90 ? -8.931 10.182 12.019 1.00 87.00 90 ALA A CA 1
ATOM 719 C C . ALA A 1 90 ? -8.997 10.301 10.487 1.00 87.00 90 ALA A C 1
ATOM 721 O O . ALA A 1 90 ? -10.080 10.262 9.913 1.00 87.00 90 ALA A O 1
ATOM 722 N N . GLN A 1 91 ? -7.834 10.419 9.848 1.00 84.19 91 GLN A N 1
ATOM 723 C CA . GLN A 1 91 ? -7.679 10.566 8.406 1.00 84.19 91 GLN A CA 1
ATOM 724 C C . GLN A 1 91 ? -7.789 9.254 7.618 1.00 84.19 91 GLN A C 1
ATOM 726 O O . GLN A 1 91 ? -7.919 9.323 6.404 1.00 84.19 91 GLN A O 1
ATOM 731 N N . LEU A 1 92 ? -7.727 8.088 8.276 1.00 87.12 92 LEU A N 1
ATOM 732 C CA . LEU A 1 92 ? -7.799 6.795 7.594 1.00 87.12 92 LEU A CA 1
ATOM 733 C C . LEU A 1 92 ? -9.255 6.327 7.496 1.00 87.12 92 LEU A C 1
ATOM 735 O O . LEU A 1 92 ? -9.999 6.372 8.491 1.00 87.12 92 LEU A O 1
ATOM 739 N N . SER A 1 93 ? -9.655 5.836 6.323 1.00 85.62 93 SER A N 1
ATOM 740 C CA . SER A 1 93 ? -10.966 5.208 6.158 1.00 85.62 93 SER A CA 1
ATOM 741 C C . SER A 1 93 ? -11.124 3.968 7.050 1.00 85.62 93 SER A C 1
ATOM 743 O O . SER A 1 93 ? -10.154 3.316 7.444 1.00 85.62 93 SER A O 1
ATOM 745 N N . GLU A 1 94 ? -12.371 3.636 7.399 1.00 87.12 94 GLU A N 1
ATOM 746 C CA . GLU A 1 94 ? -12.665 2.439 8.201 1.00 87.12 94 GLU A CA 1
ATOM 747 C C . GLU A 1 94 ? -12.263 1.157 7.460 1.00 87.12 94 GLU A C 1
ATOM 749 O O . GLU A 1 94 ? -11.683 0.254 8.052 1.00 87.12 94 GLU A O 1
ATOM 754 N N . ALA A 1 95 ? -12.510 1.102 6.148 1.00 82.06 95 ALA A N 1
ATOM 755 C CA . ALA A 1 95 ? -12.151 -0.041 5.315 1.00 82.06 95 ALA A CA 1
ATOM 756 C C . ALA A 1 95 ? -10.633 -0.278 5.300 1.00 82.06 95 ALA A C 1
ATOM 758 O O . ALA A 1 95 ? -10.187 -1.398 5.546 1.00 82.06 95 ALA A O 1
ATOM 759 N N . ALA A 1 96 ? -9.837 0.780 5.104 1.00 83.38 96 ALA A N 1
ATOM 760 C CA . ALA A 1 96 ? -8.381 0.702 5.174 1.00 83.38 96 ALA A CA 1
ATOM 761 C C . ALA A 1 96 ? -7.891 0.278 6.568 1.00 83.38 96 ALA A C 1
ATOM 763 O O . ALA A 1 96 ? -6.958 -0.514 6.683 1.00 83.38 96 ALA A O 1
ATOM 764 N N . TRP A 1 97 ? -8.542 0.754 7.634 1.00 88.06 97 TRP A N 1
ATOM 765 C CA . TRP A 1 97 ? -8.198 0.371 9.003 1.00 88.06 97 TRP A C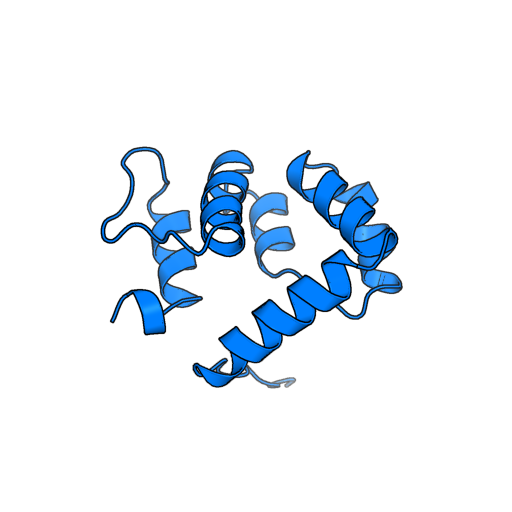A 1
ATOM 766 C C . TRP A 1 97 ? -8.432 -1.111 9.286 1.00 88.06 97 TRP A C 1
ATOM 768 O O . TRP A 1 97 ? -7.540 -1.799 9.785 1.00 88.06 97 TRP A O 1
ATOM 778 N N . GLU A 1 98 ? -9.620 -1.616 8.962 1.00 85.06 98 GLU A N 1
ATOM 779 C CA . GLU A 1 98 ? -9.952 -3.025 9.165 1.00 85.06 98 GLU A CA 1
ATOM 780 C C . GLU A 1 98 ? -9.077 -3.932 8.303 1.00 85.06 98 GLU A C 1
ATOM 782 O O . GLU A 1 98 ? -8.573 -4.945 8.793 1.00 85.06 98 GLU A O 1
ATOM 787 N N . PHE A 1 99 ? -8.810 -3.527 7.059 1.00 80.94 99 PHE A N 1
ATOM 788 C CA . PHE A 1 99 ? -7.882 -4.226 6.182 1.00 80.94 99 PHE A CA 1
ATOM 789 C C . PHE A 1 99 ? -6.470 -4.295 6.781 1.00 80.94 99 PHE A C 1
ATOM 791 O O . PHE A 1 99 ? -5.850 -5.362 6.814 1.00 80.94 99 PHE A O 1
ATOM 798 N N . HIS A 1 100 ? -5.960 -3.171 7.293 1.00 81.88 100 HIS A N 1
ATOM 799 C CA . HIS A 1 100 ? -4.647 -3.114 7.927 1.00 81.88 100 HIS A CA 1
ATOM 800 C C . HIS A 1 100 ? -4.568 -4.070 9.122 1.00 81.88 100 HIS A C 1
ATOM 802 O O . HIS A 1 100 ? -3.659 -4.897 9.212 1.00 81.88 100 HIS A O 1
ATOM 808 N N . LYS A 1 101 ? -5.561 -4.026 10.016 1.00 84.94 101 LYS A N 1
ATOM 809 C CA . LYS A 1 101 ? -5.617 -4.923 11.176 1.00 84.94 101 LYS A CA 1
ATOM 810 C C . LYS A 1 101 ? -5.701 -6.394 10.777 1.00 84.94 101 LYS A C 1
ATOM 812 O O . LYS A 1 101 ? -5.043 -7.219 11.409 1.00 84.94 101 LYS A O 1
ATOM 817 N N . SER A 1 102 ? -6.470 -6.737 9.739 1.00 80.94 102 SER A N 1
ATOM 818 C CA . SER A 1 102 ? -6.620 -8.131 9.302 1.00 80.94 102 SER A CA 1
ATOM 819 C C . SER A 1 102 ? -5.321 -8.719 8.746 1.00 80.94 102 SER A C 1
ATOM 821 O O . SER A 1 102 ? -5.100 -9.922 8.865 1.00 80.94 102 SER A O 1
ATOM 823 N N . HIS A 1 103 ? -4.453 -7.882 8.170 1.00 75.00 103 HIS A N 1
ATOM 824 C CA . HIS A 1 103 ? -3.140 -8.276 7.648 1.00 75.00 103 HIS A CA 1
ATOM 825 C C . HIS A 1 103 ? -2.034 -8.236 8.705 1.00 75.00 103 HIS A C 1
ATOM 827 O O . HIS A 1 103 ? -1.003 -8.895 8.553 1.00 75.00 103 HIS A O 1
ATOM 833 N N . HIS A 1 104 ? -2.257 -7.513 9.804 1.00 76.06 104 HIS A N 1
ATOM 834 C CA . HIS A 1 104 ? -1.303 -7.372 10.901 1.00 76.06 104 HIS A CA 1
ATOM 835 C C . HIS A 1 104 ? -1.900 -7.743 12.268 1.00 76.06 104 HIS A C 1
ATOM 837 O O . HIS A 1 104 ? -1.757 -6.982 13.228 1.00 76.06 104 HIS A O 1
ATOM 843 N N . PRO A 1 105 ? -2.522 -8.929 12.420 1.00 77.31 105 PRO A N 1
ATOM 844 C CA . PRO A 1 105 ? -3.228 -9.283 13.649 1.00 77.31 105 PRO A CA 1
ATOM 845 C C . PRO A 1 105 ? -2.302 -9.310 14.869 1.00 77.31 105 PRO A C 1
ATOM 847 O O . PRO A 1 105 ? -2.728 -8.986 15.965 1.00 77.31 105 PRO A O 1
ATOM 850 N N . GLU A 1 106 ? -1.019 -9.638 14.701 1.00 79.31 106 GLU A N 1
ATOM 851 C CA . GLU A 1 106 ? -0.040 -9.652 15.799 1.00 79.31 106 GLU A CA 1
ATOM 852 C C . GLU A 1 106 ? 0.246 -8.262 16.395 1.00 79.31 106 GLU A C 1
ATOM 854 O O . GLU A 1 106 ? 0.712 -8.171 17.527 1.00 79.31 106 GLU A O 1
ATOM 859 N N . ILE A 1 107 ? -0.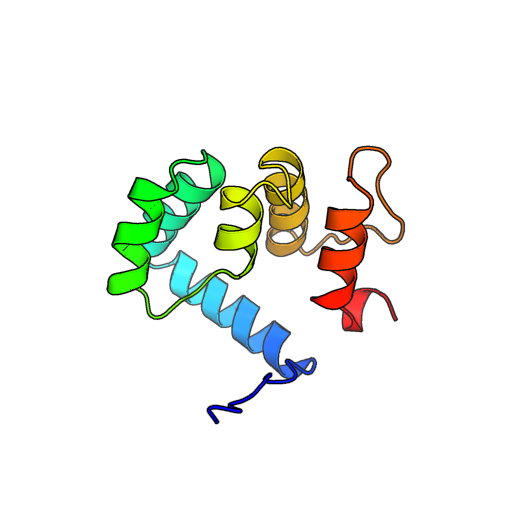028 -7.186 15.649 1.00 78.12 107 ILE A N 1
ATOM 860 C CA . ILE A 1 107 ? 0.162 -5.797 16.098 1.00 78.12 107 ILE A CA 1
ATOM 861 C C . ILE A 1 107 ? -1.053 -5.308 16.902 1.00 78.12 107 ILE A C 1
ATOM 863 O O . ILE A 1 107 ? -0.910 -4.466 17.785 1.00 78.12 107 ILE A O 1
ATOM 867 N N . TYR A 1 108 ? -2.236 -5.851 16.601 1.00 80.00 108 TYR A N 1
ATOM 868 C CA . TYR A 1 108 ? -3.538 -5.342 17.047 1.00 80.00 108 TYR A CA 1
ATOM 869 C C . TYR A 1 108 ? -4.329 -6.316 17.933 1.00 80.00 108 TYR A C 1
ATOM 871 O O . TYR A 1 108 ? -5.528 -6.116 18.139 1.00 80.00 108 TYR A O 1
ATOM 879 N N . LYS A 1 109 ? -3.672 -7.368 18.428 1.00 69.31 109 LYS A N 1
ATOM 880 C CA . LYS A 1 109 ? -4.204 -8.292 19.440 1.00 69.31 109 LYS A CA 1
ATOM 881 C C . LYS A 1 109 ? -4.272 -7.659 20.827 1.00 69.31 109 LYS A C 1
ATOM 883 O O . LYS A 1 109 ? -3.353 -6.886 21.179 1.00 69.31 109 LYS A O 1
#

pLDDT: mean 71.78, std 16.89, range [29.22, 90.31]

Sequence (109 aa):
MLLLGVVLVSASGYYSAYELHKRLMASDDFVAMHTAMMRGDFKAAEKYHETLDFECPMHDLVKEGDVSLEDFQVMHEWMMSGRFPKEKPAQLSEAAWEFHKSHHPEIYK

Secondary structure (DSSP, 8-state):
----------THHHHHHHHHHHHHHTSHHHHHHHHHHHTT-HHHHHHHHTTSS---HHHHHHHHTSS-HHHHHHHHHHHHH----SS--TTS-HHHHHHHHHH-HHHH-

Radius of gyration: 14.43 Å; chains: 1; bounding box: 32×38×35 Å